Protein AF-A0A822G116-F1 (afdb_monomer_lite)

Structure (mmCIF, N/CA/C/O backbone):
data_AF-A0A822G116-F1
#
_entry.id   AF-A0A822G116-F1
#
loop_
_atom_site.group_PDB
_atom_site.id
_atom_site.type_symbol
_atom_site.label_atom_id
_atom_site.label_alt_id
_atom_site.label_comp_id
_atom_site.label_asym_id
_atom_site.label_entity_id
_atom_site.label_seq_id
_atom_site.pdbx_PDB_ins_code
_atom_site.Cartn_x
_atom_site.Cartn_y
_atom_site.Cartn_z
_atom_site.occupancy
_atom_site.B_iso_or_equiv
_atom_site.auth_seq_id
_atom_site.auth_comp_id
_atom_site.auth_asym_id
_atom_site.auth_atom_id
_atom_site.pdbx_PDB_model_num
ATOM 1 N N . MET A 1 1 ? 16.963 -14.361 -8.840 1.00 52.34 1 MET A N 1
ATOM 2 C CA . MET A 1 1 ? 16.840 -12.977 -8.325 1.00 52.34 1 MET A CA 1
ATOM 3 C C . MET A 1 1 ? 17.594 -12.039 -9.256 1.00 52.34 1 MET A C 1
ATOM 5 O O . MET A 1 1 ? 18.788 -12.245 -9.446 1.00 52.34 1 MET A O 1
ATOM 9 N N . VAL A 1 2 ? 16.943 -11.009 -9.813 1.00 59.59 2 VAL A N 1
ATOM 10 C CA . VAL A 1 2 ? 17.653 -9.934 -10.538 1.00 59.59 2 VAL A CA 1
ATOM 11 C C . VAL A 1 2 ? 18.202 -8.957 -9.505 1.00 59.59 2 VAL A C 1
ATOM 13 O O . VAL A 1 2 ? 17.635 -7.893 -9.254 1.00 59.59 2 VAL A O 1
ATOM 16 N N . ALA A 1 3 ? 19.262 -9.382 -8.821 1.00 61.41 3 ALA A N 1
ATOM 17 C CA . ALA A 1 3 ? 20.032 -8.504 -7.957 1.00 61.41 3 ALA A CA 1
ATOM 18 C C . ALA A 1 3 ? 20.701 -7.421 -8.812 1.00 61.41 3 ALA A C 1
ATOM 20 O O . ALA A 1 3 ? 20.934 -7.618 -10.003 1.00 61.41 3 ALA A O 1
ATOM 21 N N . ALA A 1 4 ? 21.018 -6.274 -8.215 1.00 68.06 4 ALA A N 1
ATOM 22 C CA . ALA A 1 4 ? 21.804 -5.283 -8.931 1.00 68.06 4 ALA A CA 1
ATOM 23 C C . ALA A 1 4 ? 23.212 -5.846 -9.160 1.00 68.06 4 ALA A C 1
ATOM 25 O O . ALA A 1 4 ? 23.874 -6.221 -8.192 1.00 68.06 4 ALA A O 1
ATOM 26 N N . PHE A 1 5 ? 23.682 -5.87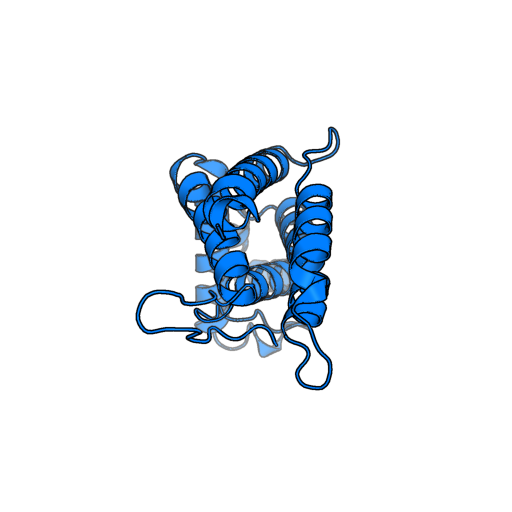6 -10.403 1.00 71.25 5 PHE A N 1
ATOM 27 C CA . PHE A 1 5 ? 25.041 -6.311 -10.710 1.00 71.25 5 PHE A CA 1
ATOM 28 C C . PHE A 1 5 ? 25.699 -5.383 -11.719 1.00 71.25 5 PHE A C 1
ATOM 30 O O . PHE A 1 5 ? 25.053 -4.747 -12.554 1.00 71.25 5 PHE A O 1
ATOM 37 N N . LYS A 1 6 ? 27.011 -5.268 -11.575 1.00 73.25 6 LYS A N 1
ATOM 38 C CA . LYS A 1 6 ? 27.862 -4.450 -12.422 1.00 73.25 6 LYS A CA 1
ATOM 39 C C . LYS A 1 6 ? 28.285 -5.299 -13.621 1.00 73.25 6 LYS A C 1
ATOM 41 O O . LYS A 1 6 ? 28.808 -6.391 -13.425 1.00 73.25 6 LYS A O 1
ATOM 46 N N . LEU A 1 7 ? 28.007 -4.824 -14.831 1.00 73.88 7 LEU A N 1
ATOM 47 C CA . LEU A 1 7 ? 28.477 -5.438 -16.077 1.00 73.88 7 LEU A CA 1
ATOM 48 C C . LEU A 1 7 ? 29.868 -4.913 -16.438 1.00 73.88 7 LEU A C 1
ATOM 50 O O . LEU A 1 7 ? 30.751 -5.687 -16.788 1.00 73.88 7 LEU A O 1
ATOM 54 N N . THR A 1 8 ? 30.046 -3.595 -16.340 1.00 76.25 8 THR A N 1
ATOM 55 C CA . THR A 1 8 ? 31.297 -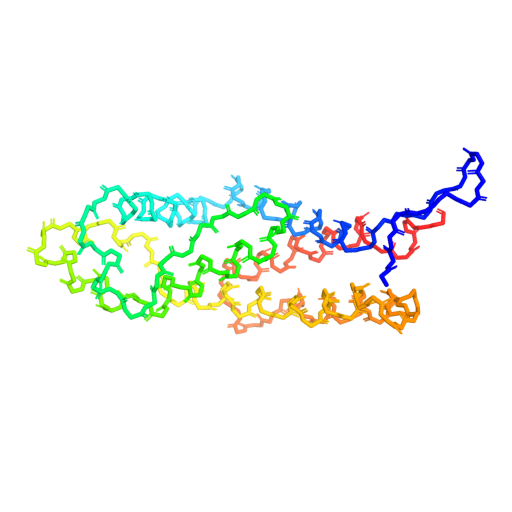2.871 -16.606 1.00 76.25 8 THR A CA 1
ATOM 56 C C . THR A 1 8 ? 31.449 -1.729 -15.600 1.00 76.25 8 THR A C 1
ATOM 58 O O . THR A 1 8 ? 30.557 -1.495 -14.784 1.00 76.25 8 THR A O 1
ATOM 61 N N . ASP A 1 9 ? 32.560 -0.989 -15.639 1.00 76.75 9 ASP A N 1
ATOM 62 C CA . ASP A 1 9 ? 32.735 0.224 -14.824 1.00 76.75 9 ASP A CA 1
ATOM 63 C C . ASP A 1 9 ? 31.659 1.293 -15.050 1.00 76.75 9 ASP A C 1
ATOM 65 O O . ASP A 1 9 ? 31.348 2.049 -14.130 1.00 76.75 9 ASP A O 1
ATOM 69 N N . GLU A 1 10 ? 31.010 1.254 -16.211 1.00 71.75 10 GLU A N 1
ATOM 70 C CA . GLU A 1 10 ? 30.033 2.241 -16.670 1.00 71.75 10 GLU A CA 1
ATOM 71 C C . GLU A 1 10 ? 28.599 1.681 -16.727 1.00 71.75 10 GLU A C 1
ATOM 73 O O . GLU A 1 10 ? 27.639 2.441 -16.633 1.00 71.75 10 GLU A O 1
ATOM 78 N N . ALA A 1 11 ? 28.425 0.355 -16.826 1.00 70.12 11 ALA A N 1
ATOM 79 C CA . ALA A 1 11 ? 27.122 -0.295 -16.953 1.00 70.12 11 ALA A CA 1
ATOM 80 C C . ALA A 1 11 ? 26.760 -1.115 -15.707 1.00 70.12 11 ALA A C 1
ATOM 82 O O . ALA A 1 11 ? 27.453 -2.061 -15.314 1.00 70.12 11 ALA A O 1
ATOM 83 N N . ARG A 1 12 ? 25.611 -0.792 -15.106 1.00 75.38 12 ARG A N 1
ATOM 84 C CA . ARG A 1 12 ? 25.049 -1.503 -13.953 1.00 75.38 12 ARG A CA 1
ATOM 85 C C . ARG A 1 12 ? 23.592 -1.852 -14.213 1.00 75.38 12 ARG A C 1
ATOM 87 O O . ARG A 1 12 ? 22.778 -0.965 -14.443 1.00 75.38 12 ARG A O 1
ATOM 94 N N . PHE A 1 13 ? 23.246 -3.127 -14.072 1.00 77.25 13 PHE A N 1
ATOM 95 C CA . PHE A 1 13 ? 21.846 -3.524 -14.032 1.00 77.25 13 PHE A CA 1
ATOM 96 C C . PHE A 1 13 ? 21.241 -3.174 -12.668 1.00 77.25 13 PHE A C 1
ATOM 98 O O . PHE A 1 13 ? 21.797 -3.562 -11.631 1.00 77.25 13 PHE A O 1
ATOM 105 N N . PRO A 1 14 ? 20.113 -2.443 -12.631 1.00 81.88 14 PRO A N 1
ATOM 106 C CA . PRO A 1 14 ? 19.423 -2.155 -11.386 1.00 81.88 14 PRO A CA 1
ATOM 107 C C . PRO A 1 14 ? 18.698 -3.399 -10.859 1.00 81.88 14 PRO A C 1
ATOM 109 O O . PRO A 1 14 ? 18.290 -4.286 -11.606 1.00 81.88 14 PRO A O 1
ATOM 112 N N . CYS A 1 15 ? 18.486 -3.439 -9.544 1.00 86.38 15 CYS A N 1
ATOM 113 C CA . CYS A 1 15 ? 17.623 -4.446 -8.937 1.00 86.38 15 CYS A CA 1
ATOM 114 C C . CYS A 1 15 ? 16.162 -4.137 -9.293 1.00 86.38 15 CYS A C 1
ATOM 116 O O . CYS A 1 15 ? 15.615 -3.120 -8.858 1.00 86.38 15 CYS A O 1
ATOM 118 N N . MET A 1 16 ? 15.511 -5.016 -10.056 1.00 86.88 16 MET A N 1
ATOM 119 C CA . MET A 1 16 ? 14.138 -4.766 -10.512 1.00 86.88 16 MET A CA 1
ATOM 120 C C . MET A 1 16 ? 13.110 -4.868 -9.381 1.00 86.88 16 MET A C 1
ATOM 122 O O . MET A 1 16 ? 12.136 -4.120 -9.374 1.00 86.88 16 MET A O 1
ATOM 126 N N . ALA A 1 17 ? 13.355 -5.701 -8.366 1.00 86.44 17 ALA A N 1
ATOM 127 C CA . ALA A 1 17 ? 12.537 -5.709 -7.150 1.00 86.44 17 ALA A CA 1
ATOM 128 C C . ALA A 1 17 ? 12.640 -4.370 -6.393 1.00 86.44 17 ALA A C 1
ATOM 130 O O . ALA A 1 17 ? 11.642 -3.847 -5.899 1.00 86.44 17 ALA A O 1
ATOM 131 N N . HIS A 1 18 ? 13.833 -3.764 -6.357 1.00 86.94 18 HIS A N 1
ATOM 132 C CA . HIS A 1 18 ? 14.015 -2.433 -5.779 1.00 86.94 18 HIS A CA 1
ATOM 133 C C . HIS A 1 18 ? 13.282 -1.363 -6.596 1.00 86.94 18 HIS A C 1
ATOM 135 O O . HIS A 1 18 ? 12.520 -0.601 -6.013 1.00 86.94 18 HIS A O 1
ATOM 141 N N . ARG A 1 19 ? 13.403 -1.365 -7.933 1.00 88.56 19 ARG A N 1
ATOM 142 C CA . ARG A 1 19 ? 12.636 -0.449 -8.800 1.00 88.56 19 ARG A CA 1
ATOM 143 C C . ARG A 1 19 ? 11.124 -0.579 -8.612 1.00 88.56 19 ARG A C 1
ATOM 145 O O . ARG A 1 19 ? 10.427 0.432 -8.607 1.00 88.56 19 ARG A O 1
ATOM 152 N N . CYS A 1 20 ? 10.614 -1.796 -8.419 1.00 88.94 20 CYS A N 1
ATOM 153 C CA . CYS A 1 20 ? 9.199 -2.012 -8.116 1.00 88.94 20 CYS A CA 1
ATOM 154 C C . CYS A 1 20 ? 8.800 -1.360 -6.782 1.00 88.94 20 CYS A C 1
ATOM 156 O O . CYS A 1 20 ? 7.778 -0.687 -6.712 1.00 88.94 20 CYS A O 1
ATOM 158 N N . ASN A 1 21 ? 9.615 -1.507 -5.733 1.00 90.38 21 ASN A N 1
ATOM 159 C CA . ASN A 1 21 ? 9.372 -0.828 -4.456 1.00 90.38 21 ASN A CA 1
ATOM 160 C C . ASN A 1 21 ? 9.399 0.698 -4.609 1.00 90.38 21 ASN A C 1
ATOM 162 O O . ASN A 1 21 ? 8.484 1.368 -4.139 1.00 90.38 21 ASN A O 1
ATOM 166 N N . THR A 1 22 ? 10.392 1.231 -5.328 1.00 90.12 22 THR A N 1
ATOM 167 C CA . THR A 1 22 ? 10.492 2.666 -5.622 1.00 90.12 22 THR A CA 1
ATOM 168 C C . THR A 1 22 ? 9.267 3.172 -6.373 1.00 90.12 22 THR A C 1
ATOM 170 O O . THR A 1 22 ? 8.781 4.253 -6.063 1.00 90.12 22 THR A O 1
ATOM 173 N N . THR A 1 23 ? 8.744 2.393 -7.323 1.00 91.50 23 THR A N 1
ATOM 174 C CA . THR A 1 23 ? 7.525 2.730 -8.076 1.00 91.50 23 THR A CA 1
ATOM 175 C C . THR A 1 23 ? 6.333 2.904 -7.134 1.00 91.50 23 THR A C 1
ATOM 177 O O . THR A 1 23 ? 5.598 3.884 -7.209 1.00 91.50 23 THR A O 1
ATOM 180 N N . ILE A 1 24 ? 6.175 1.978 -6.188 1.00 92.38 24 ILE A N 1
ATOM 181 C CA . ILE A 1 24 ? 5.073 2.011 -5.227 1.00 92.38 24 ILE A CA 1
ATOM 182 C C . ILE A 1 24 ? 5.190 3.225 -4.298 1.00 92.38 24 ILE A C 1
ATOM 184 O O . ILE A 1 24 ? 4.212 3.942 -4.120 1.00 92.38 24 ILE A O 1
ATOM 188 N N . GLU A 1 25 ? 6.370 3.504 -3.744 1.00 92.06 25 GLU A N 1
ATOM 189 C CA . GLU A 1 25 ? 6.571 4.673 -2.870 1.00 92.06 25 GLU A CA 1
ATOM 190 C C . GLU A 1 25 ? 6.427 6.001 -3.621 1.00 92.06 25 GLU A C 1
ATOM 192 O O . GLU A 1 25 ? 5.863 6.960 -3.093 1.00 92.06 25 GLU A O 1
ATOM 197 N N . THR A 1 26 ? 6.910 6.053 -4.864 1.00 91.62 26 THR A N 1
ATOM 198 C CA . THR A 1 26 ? 6.819 7.238 -5.728 1.00 91.62 26 THR A CA 1
ATOM 199 C C . THR A 1 26 ? 5.382 7.515 -6.156 1.00 91.62 26 THR A C 1
ATOM 201 O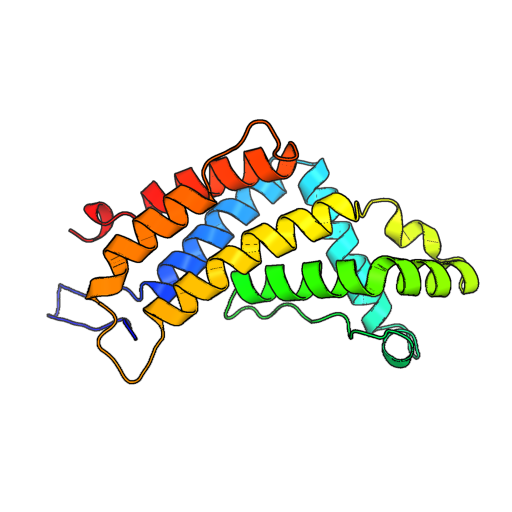 O . THR A 1 26 ? 5.065 8.660 -6.435 1.00 91.62 26 THR A O 1
ATOM 204 N N . ALA A 1 27 ? 4.500 6.518 -6.168 1.00 93.19 27 ALA A N 1
ATOM 205 C CA . ALA A 1 27 ? 3.069 6.738 -6.357 1.00 93.19 27 ALA A CA 1
ATOM 206 C C . ALA A 1 27 ? 2.355 7.094 -5.044 1.00 93.19 27 ALA A C 1
ATOM 208 O O . ALA A 1 27 ? 1.532 8.007 -4.996 1.00 93.19 27 ALA A O 1
ATOM 209 N N . TRP A 1 28 ? 2.691 6.384 -3.965 1.00 94.00 28 TRP A N 1
ATOM 210 C CA . TRP A 1 28 ? 2.025 6.513 -2.672 1.00 94.00 28 TRP A CA 1
ATOM 211 C C . TRP A 1 28 ? 2.250 7.885 -2.034 1.00 94.00 28 TRP A C 1
ATOM 213 O O . TRP A 1 28 ? 1.294 8.534 -1.618 1.00 94.00 28 TRP A O 1
ATOM 223 N N . ASN A 1 29 ? 3.504 8.344 -1.967 1.00 92.44 29 ASN A N 1
ATOM 224 C CA . ASN A 1 29 ? 3.852 9.570 -1.247 1.00 92.44 29 ASN A CA 1
ATOM 225 C C . ASN A 1 29 ? 3.263 10.833 -1.905 1.00 92.44 29 ASN A C 1
ATOM 227 O O . ASN A 1 29 ? 2.704 11.659 -1.187 1.00 92.44 29 ASN A O 1
ATOM 231 N N . PRO A 1 30 ? 3.316 11.019 -3.240 1.00 90.75 30 PRO A N 1
ATOM 232 C CA . PRO A 1 30 ? 2.652 12.155 -3.872 1.00 90.75 30 PRO A CA 1
ATOM 233 C C . PRO A 1 30 ? 1.136 12.127 -3.709 1.00 90.75 30 PRO A C 1
ATOM 235 O O . PRO A 1 30 ? 0.553 13.187 -3.490 1.00 90.75 30 PRO A O 1
ATOM 238 N N . LEU A 1 31 ? 0.494 10.954 -3.775 1.00 93.69 31 LEU A N 1
ATOM 239 C CA . LEU A 1 31 ? -0.944 10.867 -3.524 1.00 93.69 31 LEU A CA 1
ATOM 240 C C . LEU A 1 31 ? -1.283 11.248 -2.078 1.00 93.69 31 LEU A C 1
ATOM 242 O O . LEU A 1 31 ? -2.233 11.992 -1.860 1.00 93.69 31 LEU A O 1
ATOM 246 N N . ASP A 1 32 ? -0.483 10.800 -1.108 1.00 94.12 32 ASP A N 1
ATOM 247 C CA . ASP A 1 32 ? -0.629 11.152 0.313 1.00 94.12 32 ASP A CA 1
ATOM 248 C C . ASP A 1 32 ? -0.520 12.663 0.561 1.00 94.12 32 ASP A C 1
ATOM 250 O O . ASP A 1 32 ? -1.184 13.198 1.443 1.00 94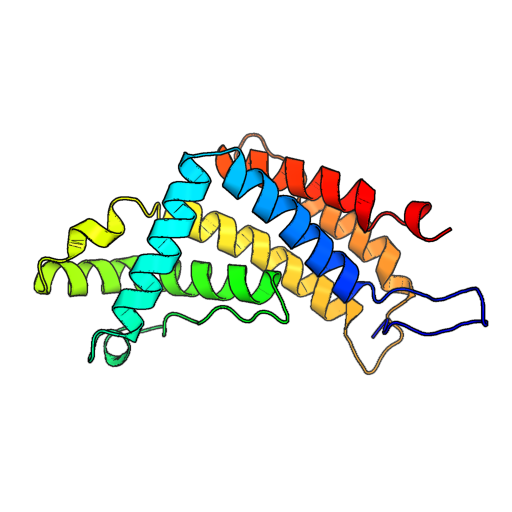.12 32 ASP A O 1
ATOM 254 N N . VAL A 1 33 ? 0.266 13.375 -0.249 1.00 93.00 33 VAL A N 1
ATOM 255 C CA . VAL A 1 33 ? 0.383 14.840 -0.178 1.00 93.00 33 VAL A CA 1
ATOM 256 C C . VAL A 1 33 ? -0.769 15.548 -0.901 1.00 93.00 33 VAL A C 1
ATOM 258 O O . VAL A 1 33 ? -1.256 16.571 -0.422 1.00 93.00 33 VAL A O 1
ATOM 261 N N . LYS A 1 34 ? -1.200 15.041 -2.063 1.00 93.00 34 LYS A N 1
ATOM 262 C CA . LYS A 1 34 ? -2.200 15.698 -2.924 1.00 93.00 34 LYS A CA 1
ATOM 263 C C . LYS A 1 34 ? -3.641 15.452 -2.473 1.00 93.00 34 LYS A C 1
ATOM 265 O O . LYS A 1 34 ? -4.472 16.349 -2.594 1.00 93.00 34 LYS A O 1
ATOM 270 N N . ASN A 1 35 ? -3.951 14.249 -1.990 1.00 94.31 35 ASN A N 1
ATOM 271 C CA . ASN A 1 35 ? -5.303 13.847 -1.618 1.00 94.31 35 ASN A CA 1
ATOM 272 C C . ASN A 1 35 ? -5.462 13.859 -0.090 1.00 94.31 35 ASN A C 1
ATOM 274 O O . ASN A 1 35 ? -5.017 12.958 0.621 1.00 94.31 35 ASN A O 1
ATOM 278 N N . THR A 1 36 ? -6.163 14.874 0.421 1.00 94.88 36 THR A N 1
ATOM 279 C CA . THR A 1 36 ? -6.403 15.054 1.861 1.00 94.88 36 THR A CA 1
ATOM 280 C C . THR A 1 36 ? -7.168 13.891 2.494 1.00 94.88 36 THR A C 1
ATOM 282 O O . THR A 1 36 ? -6.895 13.537 3.642 1.00 94.88 36 THR A O 1
ATOM 285 N N . GLN A 1 37 ? -8.104 13.271 1.769 1.00 94.25 37 GLN A N 1
ATOM 286 C CA . GLN A 1 37 ? -8.859 12.122 2.272 1.00 94.25 37 GLN A CA 1
ATOM 287 C C . GLN A 1 37 ? -7.941 10.907 2.443 1.00 94.25 37 GLN A C 1
ATOM 289 O O . GLN A 1 37 ? -7.977 10.251 3.483 1.00 94.25 37 GLN A O 1
ATOM 294 N N . PHE A 1 38 ? -7.068 10.651 1.467 1.00 94.69 38 PHE A N 1
ATOM 295 C CA . PHE A 1 38 ? -6.074 9.583 1.548 1.00 94.69 38 PHE A CA 1
ATOM 296 C C . PHE A 1 38 ? -5.053 9.831 2.666 1.00 94.69 38 PHE A C 1
ATOM 298 O O . PHE A 1 38 ? -4.770 8.926 3.448 1.00 94.69 38 PHE A O 1
ATOM 305 N N . SER A 1 39 ? -4.590 11.074 2.820 1.00 95.94 39 SER A N 1
ATOM 306 C CA . SER A 1 39 ? -3.698 11.480 3.914 1.00 95.94 39 SER A CA 1
ATOM 307 C C . SER A 1 39 ? -4.313 11.271 5.299 1.00 95.94 39 SER A C 1
ATOM 309 O O . SER A 1 39 ? -3.691 10.719 6.214 1.00 95.94 39 SER A O 1
ATOM 311 N N . THR A 1 40 ? -5.580 11.668 5.449 1.00 95.69 40 THR A N 1
ATOM 312 C CA . THR A 1 40 ? -6.341 11.506 6.694 1.00 95.69 40 THR A CA 1
ATOM 313 C C . THR A 1 40 ? -6.512 10.026 7.025 1.00 95.69 40 THR A C 1
ATOM 315 O O . THR A 1 40 ? -6.266 9.616 8.160 1.00 95.69 40 THR A O 1
ATOM 318 N N . PHE A 1 41 ? -6.850 9.210 6.024 1.00 95.44 41 PHE A N 1
ATOM 319 C CA . PHE A 1 41 ? -6.941 7.759 6.158 1.00 95.44 41 PHE A CA 1
ATOM 320 C C . PHE A 1 41 ? -5.601 7.134 6.582 1.00 95.44 41 PHE A C 1
ATOM 322 O O . PHE A 1 41 ? -5.549 6.398 7.568 1.00 95.44 41 PHE A O 1
ATOM 329 N N . ASN A 1 42 ? -4.498 7.470 5.906 1.00 94.31 42 ASN A N 1
ATOM 330 C CA . ASN A 1 42 ? -3.163 6.951 6.225 1.00 94.31 42 ASN A CA 1
ATOM 331 C C . ASN A 1 42 ? -2.715 7.339 7.640 1.00 94.31 42 ASN A C 1
ATOM 333 O O . ASN A 1 42 ? -2.128 6.525 8.364 1.00 94.31 42 ASN A O 1
ATOM 337 N N . THR A 1 43 ? -3.031 8.565 8.059 1.00 95.00 43 THR A N 1
ATOM 338 C CA . THR A 1 43 ? -2.773 9.049 9.419 1.00 95.00 43 THR A CA 1
ATOM 339 C C . THR A 1 43 ? -3.584 8.257 10.441 1.00 95.00 43 THR A C 1
ATOM 341 O O . THR A 1 43 ? -3.009 7.733 11.394 1.00 95.00 43 THR A O 1
ATOM 344 N N . ALA A 1 44 ? -4.883 8.058 10.206 1.00 94.38 44 ALA A N 1
ATOM 345 C CA . ALA A 1 44 ? -5.742 7.272 11.087 1.00 94.38 44 ALA A CA 1
ATOM 346 C C . ALA A 1 44 ? -5.270 5.812 11.211 1.00 94.38 44 ALA A C 1
ATOM 348 O O . ALA A 1 44 ? -5.182 5.281 12.319 1.00 94.38 44 ALA A O 1
ATOM 349 N N . VAL A 1 45 ? -4.874 5.184 10.098 1.00 94.38 45 VAL A N 1
ATOM 350 C CA . VAL A 1 45 ? -4.285 3.833 10.062 1.00 94.38 45 VAL A CA 1
ATOM 351 C C . VAL A 1 45 ? -2.995 3.756 10.889 1.00 94.38 45 VAL A C 1
ATOM 353 O O . VAL A 1 45 ? -2.767 2.793 11.630 1.00 94.38 45 VAL A O 1
ATOM 356 N N . LYS A 1 46 ? -2.132 4.770 10.793 1.00 92.94 46 LYS A N 1
ATOM 357 C CA . LYS A 1 46 ? -0.897 4.848 11.583 1.00 92.94 46 LYS A CA 1
ATOM 358 C C . LYS A 1 46 ? -1.191 5.027 13.073 1.00 92.94 46 LYS A C 1
ATOM 360 O O . LYS A 1 46 ? -0.562 4.356 13.896 1.00 92.94 46 LYS A O 1
ATOM 365 N N . ASP A 1 47 ? -2.139 5.891 13.409 1.00 93.12 47 ASP A N 1
ATOM 366 C CA . ASP A 1 47 ? -2.500 6.211 14.787 1.00 93.12 47 ASP A CA 1
ATOM 367 C C . ASP A 1 47 ? -3.171 5.034 15.485 1.00 93.12 47 ASP A C 1
ATOM 369 O O . ASP A 1 47 ? -2.781 4.694 16.606 1.00 93.12 47 ASP A O 1
ATOM 373 N N . ILE A 1 48 ? -4.105 4.343 14.820 1.00 93.06 48 ILE A N 1
ATOM 374 C CA . ILE A 1 48 ? -4.728 3.156 15.407 1.00 93.06 48 ILE A CA 1
ATOM 375 C C . ILE A 1 48 ? -3.701 2.050 15.625 1.00 93.06 48 ILE A C 1
ATOM 377 O O . ILE A 1 48 ? -3.674 1.431 16.687 1.00 93.06 48 ILE A O 1
ATOM 381 N N . ARG A 1 49 ? -2.788 1.842 14.668 1.00 91.56 49 ARG A N 1
ATOM 382 C CA . ARG A 1 49 ? -1.718 0.852 14.809 1.00 91.56 49 ARG A CA 1
ATOM 383 C C . ARG A 1 49 ? -0.849 1.166 16.022 1.00 91.56 49 ARG A C 1
ATOM 385 O O . ARG A 1 49 ? -0.574 0.276 16.825 1.00 91.56 49 ARG A O 1
ATOM 392 N N . LYS A 1 50 ? -0.432 2.427 16.161 1.00 91.19 50 LYS A N 1
ATOM 393 C CA . LYS A 1 50 ? 0.366 2.887 17.300 1.00 91.19 50 LYS A CA 1
ATOM 394 C C . LYS A 1 50 ? -0.387 2.669 18.612 1.00 91.19 50 LYS A C 1
ATOM 396 O O . LYS A 1 50 ? 0.185 2.119 19.548 1.00 91.19 50 LYS A O 1
ATOM 401 N N . TYR A 1 51 ? -1.668 3.023 18.660 1.00 91.19 51 TYR A N 1
ATOM 402 C CA . TYR A 1 51 ? -2.505 2.831 19.840 1.00 91.19 51 TYR A CA 1
ATOM 403 C C . TYR A 1 51 ? -2.622 1.355 20.238 1.00 91.19 51 TYR A C 1
ATOM 405 O O . TYR A 1 51 ? -2.412 1.026 21.403 1.00 91.19 51 TYR A O 1
ATOM 413 N N . VAL A 1 52 ? -2.889 0.457 19.287 1.00 89.62 52 VAL A N 1
ATOM 414 C CA . VAL A 1 52 ? -3.026 -0.987 19.548 1.00 89.62 52 VAL A CA 1
ATOM 415 C C . VAL A 1 52 ? -1.711 -1.617 20.014 1.00 89.62 52 VAL A C 1
ATOM 417 O O . VAL A 1 52 ? -1.721 -2.550 20.809 1.00 89.62 52 VAL A O 1
ATOM 420 N N . GLN A 1 53 ? -0.570 -1.109 19.551 1.00 86.69 53 GLN A N 1
ATOM 421 C CA . GLN A 1 53 ? 0.748 -1.583 19.986 1.00 86.69 53 GLN A CA 1
ATOM 422 C C . GLN A 1 53 ? 1.148 -1.069 21.368 1.00 86.69 53 GLN A C 1
ATOM 424 O O . GLN A 1 53 ? 1.839 -1.770 22.099 1.00 86.69 53 GLN A O 1
ATOM 429 N N . GLN A 1 54 ? 0.744 0.153 21.712 1.00 88.56 54 GLN A N 1
ATOM 430 C CA . GLN A 1 54 ? 1.064 0.775 22.999 1.00 88.56 54 GLN A CA 1
ATOM 431 C C . GLN A 1 54 ? 0.096 0.352 24.107 1.00 88.56 54 GLN A C 1
ATOM 433 O O . GLN A 1 54 ? 0.476 0.289 25.274 1.00 88.56 54 GLN A O 1
ATOM 438 N N . SER A 1 55 ? -1.152 0.061 23.749 1.00 84.00 55 SER A N 1
ATOM 439 C CA . SER A 1 55 ? -2.190 -0.328 24.694 1.00 84.00 55 SER A CA 1
ATOM 440 C C . SER A 1 55 ? -2.129 -1.830 24.951 1.00 84.00 55 SER A C 1
ATOM 442 O O . SER A 1 55 ? -2.516 -2.637 24.103 1.00 84.00 55 SER A O 1
ATOM 444 N N . GLY A 1 56 ? -1.678 -2.203 26.148 1.00 82.06 56 GLY A N 1
ATOM 445 C CA . GLY A 1 56 ? -1.647 -3.596 26.592 1.00 82.06 56 GLY A CA 1
ATOM 446 C C . GLY A 1 56 ? -3.004 -4.302 26.447 1.00 82.06 56 GLY A C 1
ATOM 447 O O . GLY A 1 56 ? -4.079 -3.696 26.587 1.00 82.06 56 GLY A O 1
ATOM 448 N N . GLY A 1 57 ? -2.950 -5.596 26.125 1.00 81.12 57 GLY A N 1
ATOM 449 C CA . GLY A 1 57 ? -4.122 -6.466 26.030 1.00 81.12 57 GLY A CA 1
ATOM 450 C C . GLY A 1 57 ? -5.068 -6.178 24.859 1.00 81.12 57 GLY A C 1
ATOM 451 O O . GLY A 1 57 ? -6.187 -6.675 24.875 1.00 81.12 57 GLY A O 1
ATOM 452 N N . ILE A 1 58 ? -4.700 -5.360 23.861 1.00 85.38 58 ILE A N 1
ATOM 453 C CA . ILE A 1 58 ? -5.484 -5.275 22.610 1.00 85.38 58 ILE A CA 1
ATOM 454 C C . ILE A 1 58 ? -4.996 -6.327 21.616 1.00 85.38 58 ILE A C 1
ATOM 456 O O . ILE A 1 58 ? -5.790 -7.142 21.170 1.00 85.38 58 ILE A O 1
ATOM 460 N N . GLN A 1 59 ? -3.690 -6.347 21.324 1.00 86.00 59 GLN A N 1
ATOM 461 C CA . GLN A 1 59 ? -3.052 -7.301 20.399 1.00 86.00 59 GLN A CA 1
ATOM 462 C C . GLN A 1 59 ? -3.400 -8.769 20.701 1.00 86.00 59 GLN A C 1
ATOM 464 O O . GLN A 1 59 ? -3.631 -9.537 19.776 1.00 86.00 59 GLN A O 1
ATOM 469 N N . GLU A 1 60 ? -3.449 -9.138 21.982 1.00 84.62 60 GLU A N 1
ATOM 470 C CA . GLU A 1 60 ? -3.722 -10.505 22.458 1.00 84.62 60 GLU A CA 1
ATOM 471 C C . GLU A 1 60 ? -5.168 -10.955 22.220 1.00 84.62 60 GLU A C 1
ATOM 473 O O . GLU A 1 60 ? -5.435 -12.148 22.138 1.00 84.62 60 GLU A O 1
ATOM 478 N N . ASN A 1 61 ? -6.093 -10.001 22.096 1.00 83.31 61 ASN A N 1
ATOM 479 C CA . ASN A 1 61 ? -7.519 -10.256 21.898 1.00 83.31 61 ASN A CA 1
ATOM 480 C C . ASN A 1 61 ? -7.936 -10.190 20.421 1.00 83.31 61 ASN A C 1
ATOM 482 O O . ASN A 1 61 ? -9.117 -10.337 20.115 1.00 83.31 61 ASN A O 1
ATOM 486 N N . LEU A 1 62 ? -6.992 -9.936 19.509 1.00 84.50 62 LEU A N 1
ATOM 487 C CA . LEU A 1 62 ? -7.240 -9.945 18.072 1.00 84.50 62 LEU A CA 1
ATOM 488 C C . LEU A 1 62 ? -6.875 -11.310 17.495 1.00 84.50 62 LEU A C 1
ATOM 490 O O . LEU A 1 62 ? -5.784 -11.821 17.735 1.00 84.50 62 LEU A O 1
ATOM 494 N N . GLU A 1 63 ? -7.746 -11.851 16.649 1.00 78.12 63 GLU A N 1
ATOM 495 C CA . GLU A 1 63 ? -7.483 -13.082 15.895 1.00 78.12 63 GLU A CA 1
ATOM 496 C C . GLU A 1 63 ? -6.246 -12.943 14.998 1.00 78.12 63 GLU A C 1
ATOM 498 O O . GLU A 1 63 ? -5.453 -13.873 14.840 1.00 78.12 63 GLU A O 1
ATOM 503 N N . LYS A 1 64 ? -6.042 -11.739 14.450 1.00 83.38 64 LYS A N 1
ATOM 504 C CA . LYS A 1 64 ? -4.858 -11.393 13.673 1.00 83.38 64 LYS A CA 1
ATOM 505 C C . LYS A 1 64 ? -4.161 -10.171 14.255 1.00 83.38 64 LYS A C 1
ATOM 507 O O . LYS A 1 64 ? -4.692 -9.059 14.259 1.00 83.38 64 LYS A O 1
ATOM 512 N N . THR A 1 65 ? -2.915 -10.381 14.675 1.00 85.06 65 THR A N 1
ATOM 513 C CA . THR A 1 65 ? -1.979 -9.332 15.098 1.00 85.06 65 THR A CA 1
ATOM 514 C C . THR A 1 65 ? -1.850 -8.257 14.022 1.00 85.06 65 THR A C 1
ATOM 516 O O . THR A 1 65 ? -1.439 -8.547 12.891 1.00 85.06 65 THR A O 1
ATOM 519 N N . ILE A 1 66 ? -2.107 -7.003 14.399 1.00 84.25 66 ILE A N 1
ATOM 520 C CA . ILE A 1 66 ? -1.867 -5.851 13.526 1.00 84.25 66 ILE A CA 1
ATOM 521 C C . ILE A 1 66 ? -0.364 -5.726 13.290 1.00 84.25 66 ILE A C 1
ATOM 523 O O . ILE A 1 66 ? 0.423 -5.515 14.223 1.00 84.25 66 ILE A O 1
ATOM 527 N N . LYS A 1 67 ? 0.034 -5.881 12.026 1.00 84.56 67 LYS A N 1
ATOM 528 C CA . LYS A 1 67 ? 1.442 -5.927 11.628 1.00 84.56 67 LYS A CA 1
ATOM 529 C C . LYS A 1 67 ? 2.079 -4.542 11.636 1.00 84.56 67 LYS A C 1
ATOM 531 O O . LYS A 1 67 ? 1.418 -3.515 11.502 1.00 84.56 67 LYS A O 1
ATOM 536 N N . ASN A 1 68 ? 3.401 -4.535 11.786 1.00 76.31 68 ASN A N 1
ATOM 537 C CA . ASN A 1 68 ? 4.212 -3.330 11.686 1.00 76.31 68 ASN A CA 1
ATOM 538 C C . ASN A 1 68 ? 4.645 -3.047 10.251 1.00 76.31 68 ASN A C 1
ATOM 540 O O . ASN A 1 68 ? 4.761 -3.954 9.426 1.00 76.31 68 ASN A O 1
ATOM 544 N N . THR A 1 69 ? 4.932 -1.775 9.985 1.00 73.44 69 THR A N 1
ATOM 545 C CA . THR A 1 69 ? 5.535 -1.350 8.724 1.00 73.44 69 THR A CA 1
ATOM 546 C C . THR A 1 69 ? 7.013 -1.725 8.695 1.00 73.44 69 THR A C 1
ATOM 548 O O . THR A 1 69 ? 7.749 -1.381 9.619 1.00 73.44 69 THR A O 1
ATOM 551 N N . SER A 1 70 ? 7.462 -2.391 7.631 1.00 66.88 70 SER A N 1
ATOM 552 C CA . SER A 1 70 ? 8.884 -2.652 7.376 1.00 66.88 70 SER A CA 1
ATOM 553 C C . SER A 1 70 ? 9.397 -1.737 6.269 1.00 66.88 70 SER A C 1
ATOM 555 O O . SER A 1 70 ? 8.849 -1.757 5.167 1.00 66.88 70 SER A O 1
ATOM 557 N N . VAL A 1 71 ? 10.480 -1.005 6.530 1.00 62.94 71 VAL A N 1
ATOM 558 C CA . VAL A 1 71 ? 11.074 -0.051 5.570 1.00 62.94 71 VAL A CA 1
ATOM 559 C C . VAL A 1 71 ? 11.648 -0.753 4.333 1.00 62.94 71 VAL A C 1
ATOM 561 O O . VAL A 1 71 ? 11.691 -0.192 3.250 1.00 62.94 71 VAL A O 1
ATOM 564 N N . THR A 1 72 ? 12.064 -2.013 4.457 1.00 65.62 72 THR A N 1
ATOM 565 C CA . THR A 1 72 ? 12.777 -2.723 3.385 1.00 65.62 72 THR A CA 1
ATOM 566 C C . THR A 1 72 ? 11.891 -3.177 2.223 1.00 65.62 72 THR A C 1
ATOM 568 O O . THR A 1 72 ? 12.414 -3.443 1.142 1.00 65.62 72 THR A O 1
ATOM 571 N N . ARG A 1 73 ? 10.570 -3.309 2.424 1.00 77.94 73 ARG A N 1
ATOM 572 C CA . ARG A 1 73 ? 9.615 -3.796 1.409 1.00 77.94 73 ARG A CA 1
ATOM 573 C C . ARG A 1 73 ? 8.269 -3.058 1.516 1.00 77.94 73 ARG A C 1
ATOM 575 O O . ARG A 1 73 ? 7.343 -3.589 2.137 1.00 77.94 73 ARG A O 1
ATOM 582 N N . PRO A 1 74 ? 8.153 -1.859 0.917 1.00 82.50 74 PRO A N 1
ATOM 583 C CA . PRO A 1 74 ? 6.949 -1.026 0.940 1.00 82.50 74 PRO A CA 1
ATOM 584 C C . PRO A 1 74 ? 5.650 -1.774 0.623 1.00 82.50 74 PRO A C 1
ATOM 586 O O . PRO A 1 74 ? 4.714 -1.716 1.414 1.00 82.50 74 PRO A O 1
ATOM 589 N N . TRP A 1 75 ? 5.608 -2.580 -0.445 1.00 85.44 75 TRP A N 1
ATOM 590 C CA . TRP A 1 75 ? 4.393 -3.330 -0.800 1.00 85.44 75 TRP A CA 1
ATOM 591 C C . TRP A 1 75 ? 3.945 -4.300 0.301 1.00 85.44 75 TRP A C 1
ATOM 593 O O . TRP A 1 75 ? 2.758 -4.383 0.599 1.00 85.44 75 TRP A O 1
ATOM 603 N N . ARG A 1 76 ? 4.887 -5.010 0.949 1.00 86.69 76 ARG A N 1
ATOM 604 C CA . ARG A 1 76 ? 4.576 -5.940 2.051 1.00 86.69 76 ARG A CA 1
ATOM 605 C C . ARG A 1 76 ? 4.084 -5.182 3.263 1.00 86.69 76 ARG A C 1
ATOM 607 O O . ARG A 1 76 ? 3.194 -5.654 3.957 1.00 86.69 76 ARG A O 1
ATOM 614 N N . SER A 1 77 ? 4.692 -4.033 3.527 1.00 87.38 77 SER A N 1
ATOM 615 C CA . SER A 1 77 ? 4.309 -3.145 4.613 1.00 87.38 77 SER A CA 1
ATOM 616 C C . SER A 1 77 ? 2.871 -2.655 4.428 1.00 87.38 77 SER A C 1
ATOM 618 O O . SER A 1 77 ? 2.043 -2.850 5.318 1.00 87.38 77 SER A O 1
ATOM 620 N N . TYR A 1 78 ? 2.545 -2.112 3.251 1.00 89.81 78 TYR A N 1
ATOM 621 C CA . TYR A 1 78 ? 1.192 -1.667 2.929 1.00 89.81 78 TYR A CA 1
ATOM 622 C C . TYR A 1 78 ? 0.205 -2.834 2.943 1.00 89.81 78 TYR A C 1
ATOM 624 O O . TYR A 1 78 ? -0.790 -2.753 3.655 1.00 89.81 78 TYR A O 1
ATOM 632 N N . PHE A 1 79 ? 0.516 -3.952 2.286 1.00 90.50 79 PHE A N 1
ATOM 633 C CA . PHE A 1 79 ? -0.325 -5.148 2.316 1.00 90.50 79 PHE A CA 1
ATOM 634 C C . PHE A 1 79 ? -0.615 -5.614 3.748 1.00 90.50 79 PHE A C 1
ATOM 636 O O . PHE A 1 79 ? -1.765 -5.640 4.166 1.00 90.50 79 PHE A O 1
ATOM 643 N N . ASN A 1 80 ? 0.420 -5.934 4.528 1.00 90.06 80 ASN A N 1
ATOM 644 C CA . ASN A 1 80 ? 0.259 -6.546 5.845 1.00 90.06 80 ASN A CA 1
ATOM 645 C C . ASN A 1 80 ? -0.495 -5.644 6.826 1.00 90.06 80 ASN A C 1
ATOM 647 O O . ASN A 1 80 ? -1.281 -6.147 7.627 1.00 90.06 80 ASN A O 1
ATOM 651 N N . VAL A 1 81 ? -0.250 -4.331 6.799 1.00 91.12 81 VAL A N 1
ATOM 652 C CA . VAL A 1 81 ? -0.944 -3.382 7.682 1.00 91.12 81 VAL A CA 1
ATOM 653 C C . VAL A 1 81 ? -2.425 -3.313 7.328 1.00 91.12 81 VAL A C 1
ATOM 655 O O . VAL A 1 81 ? -3.255 -3.513 8.210 1.00 91.12 81 VAL A O 1
ATOM 658 N N . HIS A 1 82 ? -2.755 -3.089 6.055 1.00 92.75 82 HIS A N 1
ATOM 659 C CA . HIS A 1 82 ? -4.144 -2.920 5.629 1.00 92.75 82 HIS A CA 1
ATOM 660 C C . HIS A 1 82 ? -4.923 -4.238 5.733 1.00 92.75 82 HIS A C 1
ATOM 662 O O . HIS A 1 82 ? -6.033 -4.245 6.249 1.00 92.75 82 HIS A O 1
ATOM 668 N N . ASP A 1 83 ? -4.313 -5.366 5.362 1.00 92.69 83 ASP A N 1
ATOM 669 C CA . ASP A 1 83 ? -4.914 -6.702 5.445 1.00 92.69 83 ASP A CA 1
ATOM 670 C C . ASP A 1 83 ? -5.143 -7.147 6.901 1.00 92.69 83 ASP A C 1
ATOM 672 O O . ASP A 1 83 ? -6.206 -7.677 7.230 1.00 92.69 83 ASP A O 1
ATOM 676 N N . SER A 1 84 ? -4.187 -6.892 7.809 1.00 91.62 84 SER A N 1
ATOM 677 C CA . SER A 1 84 ? -4.371 -7.207 9.237 1.00 91.62 84 SER A CA 1
ATOM 678 C C . SER A 1 84 ? -5.416 -6.319 9.909 1.00 91.62 84 SER A C 1
ATOM 680 O O . SER A 1 84 ? -6.209 -6.828 10.696 1.00 91.62 84 SER A O 1
ATOM 682 N N . LEU A 1 85 ? -5.471 -5.028 9.568 1.00 92.00 85 LEU A N 1
ATOM 683 C CA . LEU A 1 85 ? -6.517 -4.128 10.056 1.00 92.00 85 LEU A CA 1
ATOM 684 C C . LEU A 1 85 ? -7.893 -4.490 9.506 1.00 92.00 85 LEU A C 1
ATOM 686 O O . LEU A 1 85 ? -8.843 -4.509 10.276 1.00 92.00 85 LEU A O 1
ATOM 690 N N . HIS A 1 86 ? -7.994 -4.804 8.214 1.00 93.50 86 HIS A N 1
ATOM 691 C CA . HIS A 1 86 ? -9.242 -5.216 7.577 1.00 93.50 86 HIS A CA 1
ATOM 692 C C . HIS A 1 86 ? -9.796 -6.496 8.211 1.00 93.50 86 HIS A C 1
ATOM 694 O O . HIS A 1 86 ? -10.952 -6.535 8.619 1.00 93.50 86 HIS A O 1
ATOM 700 N N . THR A 1 87 ? -8.949 -7.520 8.364 1.00 91.75 87 THR A N 1
ATOM 701 C CA . THR A 1 87 ? -9.349 -8.807 8.962 1.00 91.75 87 THR A CA 1
ATOM 702 C C . THR A 1 87 ? -9.830 -8.627 10.402 1.00 91.75 87 THR A C 1
ATOM 704 O O . THR A 1 87 ? -10.835 -9.202 10.805 1.00 91.75 87 THR A O 1
ATOM 707 N N . SER A 1 88 ? -9.126 -7.802 11.176 1.00 91.44 88 SER A N 1
ATOM 708 C CA . SER A 1 88 ? -9.413 -7.589 12.595 1.00 91.44 88 SER A CA 1
ATOM 709 C C . SER A 1 88 ? -10.377 -6.425 12.855 1.00 91.44 88 SER A C 1
ATOM 711 O O . SER A 1 88 ? -10.567 -6.068 14.016 1.00 91.44 88 SER A O 1
ATOM 713 N N . TYR A 1 89 ? -10.976 -5.810 11.826 1.00 91.81 89 TYR A N 1
ATOM 714 C CA . TYR A 1 89 ? -11.701 -4.539 11.956 1.00 91.81 89 TYR A CA 1
ATOM 715 C C . TYR A 1 89 ? -12.890 -4.630 12.922 1.00 91.81 89 TYR A C 1
ATOM 717 O O . TYR A 1 89 ? -12.991 -3.838 13.857 1.00 91.81 89 TYR A O 1
ATOM 725 N N . GLU A 1 90 ? -13.748 -5.638 12.757 1.00 91.62 90 GLU A N 1
ATOM 726 C CA . GLU A 1 90 ? -14.944 -5.830 13.594 1.00 91.62 90 GLU A CA 1
ATOM 727 C C . GLU A 1 90 ? -14.597 -6.169 15.054 1.00 91.62 90 GLU A C 1
ATOM 729 O O . GLU A 1 90 ? -15.198 -5.648 16.002 1.00 91.62 90 GLU A O 1
ATOM 734 N N . GLN A 1 91 ? -13.571 -7.002 15.254 1.00 90.94 91 GLN A N 1
ATOM 735 C CA . GLN A 1 91 ? -13.064 -7.332 16.589 1.00 90.94 91 GLN A CA 1
ATOM 736 C C . GLN A 1 91 ? -12.465 -6.090 17.258 1.00 90.94 91 GLN A C 1
ATOM 738 O O . GLN A 1 91 ? -12.769 -5.788 18.414 1.00 90.94 91 GLN A O 1
ATOM 743 N N . LEU A 1 92 ? -11.666 -5.323 16.514 1.00 91.38 92 LEU A N 1
ATOM 744 C CA . LEU A 1 92 ? -11.059 -4.087 16.988 1.00 91.38 92 LEU A CA 1
ATOM 745 C C . LEU A 1 92 ? -12.125 -3.049 17.352 1.00 91.38 92 LEU A C 1
ATOM 747 O O . LEU A 1 92 ? -12.038 -2.437 18.415 1.00 91.38 92 LEU A O 1
ATOM 751 N N . LEU A 1 93 ? -13.160 -2.890 16.527 1.00 92.62 93 LEU A N 1
ATOM 752 C CA . LEU A 1 93 ? -14.298 -2.018 16.810 1.00 92.62 93 LEU A CA 1
ATOM 753 C C . LEU A 1 93 ? -14.992 -2.406 18.119 1.00 92.62 93 LEU A C 1
ATOM 755 O O . LEU A 1 93 ? -15.308 -1.537 18.931 1.00 92.62 93 LEU A O 1
ATOM 759 N N . THR A 1 94 ? -15.185 -3.702 18.356 1.00 92.44 94 THR A N 1
ATOM 760 C CA . THR A 1 94 ? -15.791 -4.219 19.590 1.00 92.44 94 THR A CA 1
ATOM 761 C C . THR A 1 94 ? -14.927 -3.901 20.813 1.00 92.44 94 THR A C 1
ATOM 763 O O . THR A 1 94 ? -15.420 -3.328 21.787 1.00 92.44 94 THR A O 1
ATOM 766 N N . ILE A 1 95 ? -13.619 -4.167 20.747 1.00 90.94 95 ILE A N 1
ATOM 767 C CA . ILE A 1 95 ? -12.673 -3.862 21.834 1.00 90.94 95 ILE A CA 1
ATOM 768 C C . ILE A 1 95 ? -12.635 -2.357 22.128 1.00 90.94 95 ILE A C 1
ATOM 770 O O . ILE A 1 95 ? -12.673 -1.947 23.289 1.00 90.94 95 ILE A O 1
ATOM 774 N N . LEU A 1 96 ? -12.580 -1.518 21.092 1.00 91.50 96 LEU A N 1
ATOM 775 C CA . LEU A 1 96 ? -12.533 -0.067 21.259 1.00 91.50 96 LEU A CA 1
ATOM 776 C C . LEU A 1 96 ? -13.842 0.492 21.812 1.00 91.50 96 LEU A C 1
ATOM 778 O O . LEU A 1 96 ? -13.790 1.406 22.629 1.00 91.50 96 LEU A O 1
ATOM 782 N N . ARG A 1 97 ? -14.998 -0.073 21.443 1.00 92.06 97 ARG A N 1
ATOM 783 C CA . ARG A 1 97 ? -16.290 0.282 22.050 1.00 92.06 97 ARG A CA 1
ATOM 784 C C . ARG A 1 97 ? -16.305 -0.014 23.546 1.00 92.06 97 ARG A C 1
ATOM 786 O O . ARG A 1 97 ? -16.691 0.852 24.321 1.00 92.06 97 ARG A O 1
ATOM 793 N N . HIS A 1 98 ? -15.814 -1.180 23.970 1.00 91.88 98 HIS A N 1
ATOM 794 C CA . HIS A 1 98 ? -15.696 -1.503 25.398 1.00 91.88 98 HIS A CA 1
ATOM 795 C C . HIS A 1 98 ? -14.751 -0.561 26.156 1.00 91.88 98 HIS A C 1
ATOM 797 O O . HIS A 1 98 ? -14.912 -0.368 27.359 1.00 91.88 98 HIS A O 1
ATOM 803 N N . ARG A 1 99 ? -13.782 0.041 25.458 1.00 90.94 99 ARG A N 1
ATOM 804 C CA . ARG A 1 99 ? -12.826 1.005 26.016 1.00 90.94 99 ARG A CA 1
ATOM 805 C C . ARG A 1 99 ? -13.236 2.475 25.823 1.00 90.94 99 ARG A C 1
ATOM 807 O O . ARG A 1 99 ? -12.478 3.341 26.235 1.00 90.94 99 ARG A O 1
ATOM 814 N N . ASN A 1 100 ? -14.403 2.768 25.235 1.00 91.06 100 ASN A N 1
ATOM 815 C CA . ASN A 1 100 ? -14.852 4.119 24.844 1.00 91.06 100 ASN A CA 1
ATOM 816 C C . ASN A 1 100 ? -13.905 4.866 23.872 1.00 91.06 100 ASN A C 1
ATOM 818 O O . ASN A 1 100 ? -13.854 6.095 23.835 1.00 91.06 100 ASN A O 1
ATOM 822 N N . GLU A 1 101 ? -13.165 4.129 23.046 1.00 92.44 101 GLU A N 1
ATOM 823 C CA . GLU A 1 101 ? -12.130 4.636 22.130 1.00 92.44 101 GLU A CA 1
ATOM 824 C C . GLU A 1 101 ? -12.502 4.414 20.649 1.00 92.44 101 GLU A C 1
ATOM 826 O O . GLU A 1 101 ? -11.660 4.508 19.756 1.00 92.44 101 GLU A O 1
ATOM 831 N N . GLN A 1 102 ? -13.780 4.134 20.351 1.00 91.88 102 GLN A N 1
ATOM 832 C CA . GLN A 1 102 ? -14.258 3.856 18.986 1.00 91.88 102 GLN A CA 1
ATOM 833 C C . GLN A 1 102 ? -14.062 5.023 18.007 1.00 91.88 102 GLN A C 1
ATOM 835 O O . GLN A 1 102 ? -13.989 4.808 16.799 1.00 91.88 102 GLN A O 1
ATOM 840 N N . HIS A 1 103 ? -13.934 6.249 18.521 1.00 91.56 103 HIS A N 1
ATOM 841 C CA . HIS A 1 103 ? -13.722 7.455 17.721 1.00 91.56 103 HIS A CA 1
ATOM 842 C C . HIS A 1 103 ? -12.448 7.392 16.863 1.00 91.56 103 HIS A C 1
ATOM 844 O O . HIS A 1 103 ? -12.373 8.040 15.822 1.00 91.56 103 HIS A O 1
ATOM 850 N N . ARG A 1 104 ? -11.465 6.568 17.252 1.00 90.94 104 ARG A N 1
ATOM 851 C CA . ARG A 1 104 ? -10.215 6.363 16.502 1.00 90.94 104 ARG A CA 1
ATOM 852 C C . ARG A 1 104 ? -10.411 5.672 15.152 1.00 90.94 104 ARG A C 1
ATOM 854 O O . ARG A 1 104 ? -9.539 5.780 14.298 1.00 90.94 104 ARG A O 1
ATOM 861 N N . LEU A 1 105 ? -11.531 4.974 14.954 1.00 92.00 105 LEU A N 1
ATOM 862 C CA . LEU A 1 105 ? -11.844 4.282 13.700 1.00 92.00 105 LEU A CA 1
ATOM 863 C C . LEU A 1 105 ? -12.684 5.122 12.732 1.00 92.00 105 LEU A C 1
ATOM 865 O O . LEU A 1 105 ? -12.878 4.705 11.600 1.00 92.00 105 LEU A O 1
ATOM 869 N N . TYR A 1 106 ? -13.171 6.304 13.125 1.00 91.19 106 TYR A N 1
ATOM 870 C CA . TYR A 1 106 ? -14.126 7.071 12.306 1.00 91.19 106 TYR A CA 1
ATOM 871 C C . TYR A 1 106 ? -13.578 7.498 10.942 1.00 91.19 106 TYR A C 1
ATOM 873 O O . TYR A 1 106 ? -14.347 7.679 10.005 1.00 91.19 106 TYR A O 1
ATOM 881 N N . GLN A 1 107 ? -12.260 7.655 10.837 1.00 92.12 107 GLN A N 1
ATOM 882 C CA . GLN A 1 107 ? -11.575 8.043 9.603 1.00 92.12 107 GLN A CA 1
ATOM 883 C C . GLN A 1 107 ? -11.028 6.840 8.818 1.00 92.12 107 GLN A C 1
ATOM 885 O O . GLN A 1 107 ? -10.320 7.015 7.829 1.00 92.12 107 GLN A O 1
ATOM 890 N N . ILE A 1 108 ? -11.317 5.615 9.266 1.00 93.62 108 ILE A N 1
ATOM 891 C CA . ILE A 1 108 ? -10.857 4.385 8.629 1.00 93.62 108 ILE A CA 1
ATOM 892 C C . ILE A 1 108 ? -12.039 3.753 7.905 1.00 93.62 108 ILE A C 1
ATOM 894 O O . ILE A 1 108 ? -12.945 3.209 8.528 1.00 93.62 108 ILE A O 1
ATOM 898 N N . ASP A 1 109 ? -12.003 3.804 6.578 1.00 93.81 109 ASP A N 1
ATOM 899 C CA . ASP A 1 109 ? -12.959 3.091 5.738 1.00 93.81 109 ASP A CA 1
ATOM 900 C C . ASP A 1 109 ? -12.509 1.622 5.567 1.00 93.81 109 ASP A C 1
ATOM 902 O O . ASP A 1 109 ? -11.453 1.373 4.968 1.00 93.81 109 ASP A O 1
ATOM 906 N N . PRO A 1 110 ? -13.269 0.630 6.079 1.00 93.06 110 PRO A N 1
ATOM 907 C CA . PRO A 1 110 ? -12.925 -0.781 5.930 1.00 93.06 110 PRO A CA 1
ATOM 908 C C . PRO A 1 110 ? -12.950 -1.248 4.470 1.00 93.06 110 PRO A C 1
ATOM 910 O O . PRO A 1 110 ? -12.151 -2.106 4.097 1.00 93.06 110 PRO A O 1
ATOM 913 N N . VAL A 1 111 ? -13.793 -0.659 3.617 1.00 94.75 111 VAL A N 1
ATOM 914 C CA . VAL A 1 111 ? -13.840 -1.002 2.189 1.00 94.75 111 VAL A CA 1
ATOM 915 C C . VAL A 1 111 ? -12.548 -0.554 1.507 1.00 94.75 111 VAL A C 1
ATOM 917 O O . VAL A 1 111 ? -11.953 -1.308 0.735 1.00 94.75 111 VAL A O 1
ATOM 920 N N . LEU A 1 112 ? -12.054 0.640 1.850 1.00 94.62 112 LEU A N 1
ATOM 921 C CA . LEU A 1 112 ? -10.772 1.139 1.358 1.00 94.62 112 LEU A CA 1
ATOM 922 C C . LEU A 1 112 ? -9.585 0.316 1.883 1.00 94.62 112 LEU A C 1
ATOM 924 O O . LEU A 1 112 ? -8.669 0.027 1.112 1.00 94.62 112 LEU A O 1
ATOM 928 N N . LEU A 1 113 ? -9.604 -0.115 3.154 1.00 94.06 113 LEU A N 1
ATOM 929 C CA . LEU A 1 113 ? -8.591 -1.032 3.703 1.00 94.06 113 LEU A CA 1
ATOM 930 C C . LEU A 1 113 ? -8.494 -2.319 2.870 1.00 94.06 113 LEU A C 1
ATOM 932 O O . LEU A 1 113 ? -7.392 -2.710 2.477 1.00 94.06 113 LEU A O 1
ATOM 936 N N . GLY A 1 114 ? -9.638 -2.950 2.587 1.00 93.81 114 GLY A N 1
ATOM 937 C CA . GLY A 1 114 ? -9.710 -4.161 1.769 1.00 93.81 114 GLY A CA 1
ATOM 938 C C . GLY A 1 114 ? -9.196 -3.926 0.349 1.00 93.81 114 GLY A C 1
ATOM 939 O O . GLY A 1 114 ? -8.334 -4.662 -0.126 1.00 93.81 114 GLY A O 1
ATOM 940 N N . ALA A 1 115 ? -9.629 -2.840 -0.295 1.00 94.31 115 ALA A N 1
ATOM 941 C CA . ALA A 1 115 ? -9.220 -2.520 -1.660 1.00 94.31 115 ALA A CA 1
ATOM 942 C C . ALA A 1 115 ? -7.707 -2.243 -1.790 1.00 94.31 115 ALA A C 1
ATOM 944 O O . ALA A 1 115 ? -7.074 -2.688 -2.750 1.00 94.31 115 ALA A O 1
ATOM 945 N N . ILE A 1 116 ? -7.100 -1.558 -0.812 1.00 94.56 116 ILE A N 1
ATOM 946 C CA . ILE A 1 116 ? -5.643 -1.356 -0.765 1.00 94.56 116 ILE A CA 1
ATOM 947 C C . ILE A 1 116 ? -4.923 -2.690 -0.550 1.00 94.56 116 ILE A C 1
ATOM 949 O O . ILE A 1 116 ? -3.918 -2.961 -1.213 1.00 94.56 116 ILE A O 1
ATOM 953 N N . ALA A 1 117 ? -5.419 -3.529 0.364 1.00 93.62 117 ALA A N 1
ATOM 954 C CA . ALA A 1 117 ? -4.840 -4.842 0.615 1.00 93.62 117 ALA A CA 1
ATOM 955 C C . ALA A 1 117 ? -4.879 -5.720 -0.647 1.00 93.62 117 ALA A C 1
ATOM 957 O O . ALA A 1 117 ? -3.864 -6.315 -1.001 1.00 93.62 117 ALA A O 1
ATOM 958 N N . ASP A 1 118 ? -5.994 -5.750 -1.373 1.00 92.88 118 ASP A N 1
ATOM 959 C CA . ASP A 1 118 ? -6.136 -6.526 -2.608 1.00 92.88 118 ASP A CA 1
ATOM 960 C C . ASP A 1 118 ? -5.232 -6.003 -3.736 1.00 92.88 118 ASP A C 1
ATOM 962 O O . ASP A 1 118 ? -4.559 -6.788 -4.418 1.00 92.88 118 ASP A O 1
ATOM 966 N N . LEU A 1 119 ? -5.128 -4.677 -3.889 1.00 93.00 119 LEU A N 1
ATOM 967 C CA . LEU A 1 119 ? -4.193 -4.064 -4.833 1.00 93.00 119 LEU A CA 1
ATOM 968 C C . LEU A 1 119 ? -2.748 -4.468 -4.512 1.00 93.00 119 LEU A C 1
ATOM 970 O O . LEU A 1 119 ? -2.028 -4.950 -5.386 1.00 93.00 119 LEU A O 1
ATOM 974 N N . MET A 1 120 ? -2.328 -4.333 -3.252 1.00 92.94 120 MET A N 1
ATOM 975 C CA . MET A 1 120 ? -0.966 -4.674 -2.824 1.00 92.94 120 MET A CA 1
ATOM 976 C C . MET A 1 120 ? -0.697 -6.183 -2.868 1.00 92.94 120 MET A C 1
ATOM 978 O O . MET A 1 120 ? 0.431 -6.594 -3.144 1.00 92.94 120 MET A O 1
ATOM 982 N N . ARG A 1 121 ? -1.720 -7.023 -2.667 1.00 91.12 121 ARG A N 1
ATOM 983 C CA . ARG A 1 121 ? -1.622 -8.480 -2.830 1.00 91.12 121 ARG A CA 1
ATOM 984 C C . ARG A 1 121 ? -1.237 -8.849 -4.257 1.00 91.12 121 ARG A C 1
ATOM 986 O O . ARG A 1 121 ? -0.449 -9.767 -4.435 1.00 91.12 121 ARG A O 1
ATOM 993 N N . SER A 1 122 ? -1.710 -8.112 -5.259 1.00 90.44 122 SER A N 1
ATOM 994 C CA . SER A 1 122 ? -1.368 -8.365 -6.667 1.00 90.44 122 SER A CA 1
ATOM 995 C C . SER A 1 122 ? 0.138 -8.230 -6.945 1.00 90.44 122 SER A C 1
ATOM 997 O O . SER A 1 122 ? 0.680 -8.925 -7.806 1.00 90.44 122 SER A O 1
ATOM 999 N N . PHE A 1 123 ? 0.847 -7.406 -6.165 1.00 89.25 123 PHE A N 1
ATOM 1000 C CA . PHE A 1 123 ? 2.301 -7.271 -6.258 1.00 89.25 123 PHE A CA 1
ATOM 1001 C C . PHE A 1 123 ? 3.063 -8.463 -5.666 1.00 89.25 123 PHE A C 1
ATOM 1003 O O . PHE A 1 123 ? 4.213 -8.671 -6.048 1.00 89.25 123 PHE A O 1
ATOM 1010 N N . SER A 1 124 ? 2.461 -9.291 -4.804 1.00 87.75 124 SER A N 1
ATOM 1011 C CA . SER A 1 124 ? 3.163 -10.444 -4.220 1.00 87.75 124 SER A CA 1
ATOM 1012 C C . SER A 1 124 ? 3.679 -11.403 -5.293 1.00 87.75 124 SER A C 1
ATOM 1014 O O . SER A 1 124 ? 4.862 -11.735 -5.295 1.00 87.75 124 SER A O 1
ATOM 1016 N N . LEU A 1 125 ? 2.832 -11.722 -6.274 1.00 84.62 125 LEU A N 1
ATOM 1017 C CA . LEU A 1 125 ? 3.151 -12.605 -7.396 1.00 84.62 125 LEU A CA 1
ATOM 1018 C C . LEU A 1 125 ? 4.307 -12.063 -8.245 1.00 84.62 125 LEU A C 1
ATOM 1020 O O . LEU A 1 125 ? 5.157 -12.820 -8.712 1.00 84.62 125 LEU A O 1
ATOM 1024 N N . ILE A 1 126 ? 4.366 -10.741 -8.418 1.00 87.75 126 ILE A N 1
ATOM 1025 C CA . ILE A 1 126 ? 5.445 -10.078 -9.156 1.00 87.75 126 ILE A CA 1
ATOM 1026 C C . ILE A 1 126 ? 6.760 -10.226 -8.394 1.00 87.75 126 ILE A C 1
ATOM 1028 O O . ILE A 1 126 ? 7.755 -10.671 -8.965 1.00 87.75 126 ILE A O 1
ATOM 1032 N N . PHE A 1 127 ? 6.768 -9.921 -7.096 1.00 86.94 127 PHE A N 1
ATOM 1033 C CA . PHE A 1 127 ? 7.970 -10.059 -6.275 1.00 86.94 127 PHE A CA 1
ATOM 1034 C C . PHE A 1 127 ? 8.443 -11.510 -6.174 1.00 86.94 127 PHE A C 1
ATOM 1036 O O . PHE A 1 127 ? 9.643 -11.751 -6.303 1.00 86.94 127 PHE A O 1
ATOM 1043 N N . ASP A 1 128 ? 7.531 -12.470 -6.040 1.00 84.69 128 ASP A N 1
ATOM 1044 C CA . ASP A 1 128 ? 7.871 -13.894 -6.022 1.00 84.69 128 ASP A CA 1
ATOM 1045 C C . ASP A 1 128 ? 8.529 -14.324 -7.347 1.00 84.69 128 ASP A C 1
ATOM 1047 O O . ASP A 1 128 ? 9.521 -15.056 -7.342 1.00 84.69 128 ASP A O 1
ATOM 1051 N N . SER A 1 129 ? 8.061 -13.791 -8.484 1.00 84.38 129 SER A N 1
ATOM 1052 C CA . SER A 1 129 ? 8.639 -14.074 -9.807 1.00 84.38 129 SER A CA 1
ATOM 1053 C C . SER A 1 129 ? 10.010 -13.421 -10.056 1.00 84.38 129 SER A C 1
ATOM 1055 O O . SER A 1 129 ? 10.829 -13.963 -10.805 1.00 84.38 129 SER A O 1
ATOM 1057 N N . LEU A 1 130 ? 10.285 -12.267 -9.436 1.00 84.31 130 LEU A N 1
ATOM 1058 C CA . LEU A 1 130 ? 11.527 -11.501 -9.615 1.00 84.31 130 LEU A CA 1
ATOM 1059 C C . LEU A 1 130 ? 12.632 -11.929 -8.638 1.00 84.31 130 LEU A C 1
ATOM 1061 O O . LEU A 1 130 ? 13.825 -11.882 -8.977 1.00 84.31 130 LEU A O 1
ATOM 1065 N N . GLU A 1 131 ? 12.248 -12.348 -7.431 1.00 83.31 131 GLU A N 1
ATOM 1066 C CA . GLU A 1 131 ? 13.156 -12.663 -6.327 1.00 83.31 131 GLU A CA 1
ATOM 1067 C C . GLU A 1 131 ? 13.496 -14.152 -6.197 1.00 83.31 131 GLU A C 1
ATOM 1069 O O . GLU A 1 131 ? 14.378 -14.486 -5.406 1.00 83.31 131 GLU A O 1
ATOM 1074 N N . PHE A 1 132 ? 12.885 -15.042 -6.989 1.00 79.56 132 PHE A N 1
ATOM 1075 C CA . PHE A 1 132 ? 13.146 -16.482 -6.896 1.00 79.56 132 PHE A CA 1
ATOM 1076 C C . PHE A 1 132 ? 14.646 -16.793 -7.041 1.00 79.56 132 PHE A C 1
ATOM 1078 O O . PHE A 1 132 ? 15.284 -16.428 -8.032 1.00 79.56 132 PHE A O 1
ATOM 1085 N N . ALA A 1 133 ? 15.243 -17.411 -6.019 1.00 70.38 133 ALA A N 1
ATOM 1086 C CA . ALA A 1 133 ? 16.696 -17.575 -5.929 1.00 70.38 133 ALA A CA 1
ATOM 1087 C C . ALA A 1 133 ? 17.233 -18.707 -6.822 1.00 70.38 133 ALA A C 1
ATOM 1089 O O . ALA A 1 133 ? 18.356 -18.620 -7.305 1.00 70.38 133 ALA A O 1
ATOM 1090 N N . ASN A 1 134 ? 16.414 -19.732 -7.076 1.00 79.56 134 ASN A N 1
ATOM 1091 C CA . ASN A 1 134 ? 16.860 -20.998 -7.670 1.00 79.56 134 ASN A CA 1
ATOM 1092 C C . ASN A 1 134 ? 16.609 -21.114 -9.181 1.00 79.56 134 ASN A C 1
ATOM 1094 O O . ASN A 1 134 ? 16.871 -22.163 -9.762 1.00 79.56 134 ASN A O 1
ATOM 1098 N N . VAL A 1 135 ? 16.083 -20.069 -9.823 1.00 80.81 135 VAL A N 1
ATOM 1099 C CA . VAL A 1 135 ? 15.846 -20.038 -11.273 1.00 80.81 135 VAL A CA 1
ATOM 1100 C C . VAL A 1 135 ? 16.296 -18.693 -11.845 1.00 80.81 135 VAL A C 1
ATOM 1102 O O . VAL A 1 135 ? 16.295 -17.692 -11.118 1.00 80.81 135 VAL A O 1
ATOM 1105 N N . PRO A 1 136 ? 16.674 -18.623 -13.133 1.00 80.62 136 PRO A N 1
ATOM 1106 C CA . PRO A 1 136 ? 16.848 -17.344 -13.809 1.00 80.62 136 PRO A CA 1
ATOM 1107 C C . PRO A 1 136 ? 15.564 -16.515 -13.680 1.00 80.62 136 PRO A C 1
ATOM 1109 O O . PRO A 1 136 ? 14.476 -17.045 -13.889 1.00 80.62 136 PRO A O 1
ATOM 1112 N N . THR A 1 137 ? 15.669 -15.237 -13.306 1.00 85.75 137 THR A N 1
ATOM 1113 C CA . THR A 1 137 ? 14.499 -14.343 -13.170 1.00 85.75 137 THR A CA 1
ATOM 1114 C C . THR A 1 137 ? 14.586 -13.089 -14.041 1.00 85.75 137 THR A C 1
ATOM 1116 O O . THR A 1 137 ? 13.663 -12.280 -14.046 1.00 85.75 137 THR A O 1
ATOM 1119 N N . PHE A 1 138 ? 15.664 -12.920 -14.814 1.00 83.44 138 PHE A N 1
ATOM 1120 C CA . PHE A 1 138 ? 15.846 -11.756 -15.690 1.00 83.44 138 PHE A CA 1
ATOM 1121 C C . PHE A 1 138 ? 14.808 -11.707 -16.814 1.00 83.44 138 PHE A C 1
ATOM 1123 O O . PHE A 1 138 ? 14.231 -10.659 -17.092 1.00 83.44 138 PHE A O 1
ATOM 1130 N N . GLN A 1 139 ? 14.482 -12.860 -17.391 1.00 85.38 139 GLN A N 1
ATOM 1131 C CA . GLN A 1 139 ? 13.437 -12.984 -18.401 1.00 85.38 139 GLN A CA 1
ATOM 1132 C C . GLN A 1 139 ? 12.042 -12.614 -17.874 1.00 85.38 139 GLN A C 1
ATOM 1134 O O . GLN A 1 139 ? 11.160 -12.302 -18.668 1.00 85.38 139 GLN A O 1
ATOM 1139 N N . ASN A 1 140 ? 11.845 -12.594 -16.549 1.00 87.31 140 ASN A N 1
ATOM 1140 C CA . ASN A 1 140 ? 10.570 -12.236 -15.929 1.00 87.31 140 ASN A CA 1
ATOM 1141 C C . ASN A 1 140 ? 10.381 -10.719 -15.799 1.00 87.31 140 ASN A C 1
ATOM 1143 O O . ASN A 1 140 ? 9.278 -10.290 -15.477 1.00 87.31 140 ASN A O 1
ATOM 1147 N N . VAL A 1 141 ? 11.401 -9.896 -16.071 1.00 86.94 141 VAL A N 1
ATOM 1148 C CA . VAL A 1 141 ? 11.333 -8.433 -15.896 1.00 86.94 141 VAL A CA 1
ATOM 1149 C C . VAL A 1 141 ? 10.294 -7.796 -16.821 1.00 86.94 141 VAL A C 1
ATOM 1151 O O . VAL A 1 141 ? 9.434 -7.046 -16.363 1.00 86.94 141 VAL A O 1
ATOM 1154 N N . VAL A 1 142 ? 10.330 -8.125 -18.114 1.00 87.75 142 VAL A N 1
ATOM 1155 C CA . VAL A 1 142 ? 9.374 -7.588 -19.097 1.00 87.75 142 VAL A CA 1
ATOM 1156 C C . VAL A 1 142 ? 7.951 -8.124 -18.860 1.00 87.75 142 VAL A C 1
ATOM 1158 O O . VAL A 1 142 ? 7.030 -7.309 -18.792 1.00 87.75 142 VAL A O 1
ATOM 1161 N N . PRO A 1 143 ? 7.7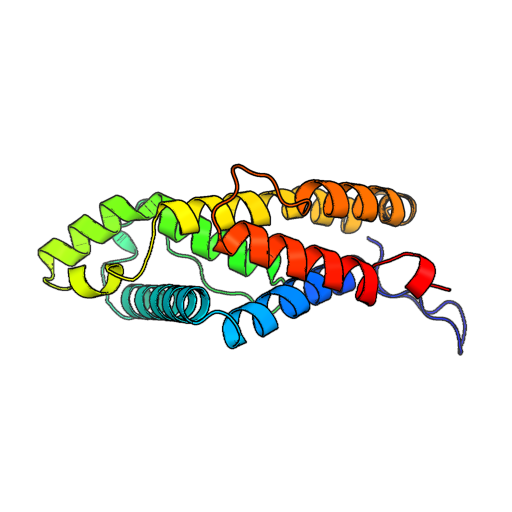28 -9.438 -18.645 1.00 90.06 143 PRO A N 1
ATOM 1162 C CA . PRO A 1 143 ? 6.420 -9.948 -18.226 1.00 90.06 143 PRO A CA 1
ATOM 1163 C C . PRO A 1 143 ? 5.888 -9.281 -16.951 1.00 90.06 143 PRO A C 1
ATOM 1165 O O . PRO A 1 143 ? 4.728 -8.879 -16.913 1.00 90.06 143 PRO A O 1
ATOM 1168 N N . SER A 1 144 ? 6.741 -9.085 -15.938 1.00 90.19 144 SER A N 1
ATOM 1169 C CA . SER A 1 144 ? 6.376 -8.407 -14.686 1.00 90.19 144 SER A CA 1
ATOM 1170 C C . SER A 1 144 ? 5.896 -6.979 -14.919 1.00 90.19 144 SER A C 1
ATOM 1172 O O . SER A 1 144 ? 4.919 -6.563 -14.303 1.00 90.19 144 SER A O 1
ATOM 1174 N N . TYR A 1 145 ? 6.537 -6.237 -15.830 1.00 90.62 145 TYR A N 1
ATOM 1175 C CA . TYR A 1 145 ? 6.088 -4.900 -16.225 1.00 90.62 145 TYR A CA 1
ATOM 1176 C C . TYR A 1 145 ? 4.661 -4.916 -16.786 1.00 90.62 145 TYR A C 1
ATOM 1178 O O . TYR A 1 145 ? 3.812 -4.165 -16.310 1.00 90.62 145 TYR A O 1
ATOM 1186 N N . TYR A 1 146 ? 4.361 -5.803 -17.737 1.00 90.94 146 TYR A N 1
ATOM 1187 C CA . TYR A 1 146 ? 3.016 -5.880 -18.315 1.00 90.94 146 TYR A CA 1
ATOM 1188 C C . TYR A 1 146 ? 1.969 -6.383 -17.314 1.00 90.94 146 TYR A C 1
ATOM 1190 O O . TYR A 1 146 ? 0.839 -5.894 -17.318 1.00 90.94 146 TYR A O 1
ATOM 1198 N N . MET A 1 147 ? 2.341 -7.297 -16.412 1.00 91.88 147 MET A N 1
ATOM 1199 C CA . MET A 1 147 ? 1.471 -7.721 -15.311 1.00 91.88 147 MET A CA 1
ATOM 1200 C C . MET A 1 147 ? 1.151 -6.558 -14.369 1.00 91.88 147 MET A C 1
ATOM 1202 O O . MET A 1 147 ? -0.020 -6.317 -14.085 1.00 91.88 147 MET A O 1
ATOM 1206 N N . MET A 1 148 ? 2.166 -5.799 -13.938 1.00 92.50 148 MET A N 1
ATOM 1207 C CA . MET A 1 148 ? 1.966 -4.595 -13.127 1.00 92.50 148 MET A CA 1
ATOM 1208 C C . MET A 1 148 ? 1.059 -3.603 -13.838 1.00 92.50 148 MET A C 1
ATOM 1210 O O . MET A 1 148 ? 0.076 -3.162 -13.252 1.00 92.50 148 MET A O 1
ATOM 1214 N N . LYS A 1 149 ? 1.341 -3.311 -15.112 1.00 92.81 149 LYS A N 1
ATOM 1215 C CA . LYS A 1 149 ? 0.553 -2.387 -15.929 1.00 92.81 149 LYS A CA 1
ATOM 1216 C C . LYS A 1 149 ? -0.915 -2.787 -15.995 1.00 92.81 149 LYS A C 1
ATOM 1218 O O . LYS A 1 149 ? -1.764 -1.905 -15.934 1.00 92.81 149 LYS A O 1
ATOM 1223 N N . ASN A 1 150 ? -1.205 -4.085 -16.087 1.00 93.00 150 ASN A N 1
ATOM 1224 C CA . ASN A 1 150 ? -2.565 -4.615 -16.066 1.00 93.00 150 ASN A CA 1
ATOM 1225 C C . ASN A 1 150 ? -3.235 -4.451 -14.690 1.00 93.00 150 ASN A C 1
ATOM 1227 O O . ASN A 1 150 ? -4.376 -4.006 -14.619 1.00 93.00 150 ASN A O 1
ATOM 1231 N N . TYR A 1 151 ? -2.530 -4.749 -13.592 1.00 91.94 151 TYR A N 1
ATOM 1232 C CA . TYR A 1 151 ? -3.071 -4.595 -12.232 1.00 91.94 151 TYR A CA 1
ATOM 1233 C C . TYR A 1 151 ? -3.370 -3.142 -11.856 1.00 91.94 151 TYR A C 1
ATOM 1235 O O . TYR A 1 151 ? -4.314 -2.876 -11.110 1.00 91.94 151 TYR A O 1
ATOM 1243 N N . VAL A 1 152 ? -2.578 -2.203 -12.377 1.00 93.62 152 VAL A N 1
ATOM 1244 C CA . VAL A 1 152 ? -2.721 -0.772 -12.084 1.00 93.62 152 VAL A CA 1
ATOM 1245 C C . VAL A 1 152 ? -3.549 -0.022 -13.128 1.00 93.62 152 VAL A C 1
ATOM 1247 O O . VAL A 1 152 ? -3.622 1.198 -13.058 1.00 93.62 152 VAL A O 1
ATOM 1250 N N . GLN A 1 153 ? -4.202 -0.701 -14.080 1.00 93.06 153 GLN A N 1
ATOM 1251 C CA . GLN A 1 153 ? -5.183 -0.025 -14.934 1.00 93.06 153 GLN A CA 1
ATOM 1252 C C . GLN A 1 153 ? -6.398 0.407 -14.092 1.00 93.06 153 GLN A C 1
ATOM 1254 O O . GLN A 1 153 ? -7.016 -0.445 -13.436 1.00 93.06 153 GLN A O 1
ATOM 1259 N N . PRO A 1 154 ? -6.772 1.701 -14.108 1.00 90.88 154 PRO A N 1
ATOM 1260 C CA . PRO A 1 154 ? -7.995 2.161 -13.467 1.00 90.88 154 PRO A CA 1
ATOM 1261 C C . PRO A 1 154 ? -9.226 1.507 -14.099 1.00 90.88 154 PRO A C 1
ATOM 1263 O O . PRO A 1 154 ? -9.364 1.433 -15.321 1.00 90.88 154 PRO A O 1
ATOM 1266 N N . ASN A 1 155 ? -10.141 1.047 -13.257 1.00 91.19 155 ASN A N 1
ATOM 1267 C CA . ASN A 1 155 ? -11.423 0.477 -13.636 1.00 91.19 155 ASN A CA 1
ATOM 1268 C C . ASN A 1 155 ? -12.555 1.403 -13.167 1.00 91.19 155 ASN A C 1
ATOM 1270 O O . ASN A 1 155 ? -12.448 2.074 -12.147 1.00 91.19 155 ASN A O 1
ATOM 1274 N N . LYS A 1 156 ? -13.683 1.405 -13.882 1.00 87.44 156 LYS A N 1
ATOM 1275 C CA . LYS A 1 156 ? -14.888 2.173 -13.525 1.00 87.44 156 LYS A CA 1
ATOM 1276 C C . LYS A 1 156 ? -15.481 1.778 -12.169 1.00 87.44 156 LYS A C 1
ATOM 1278 O O . LYS A 1 156 ? -16.197 2.573 -11.576 1.00 87.44 156 LYS A O 1
ATOM 1283 N N . ASN A 1 157 ? -15.192 0.562 -11.710 1.00 90.94 157 ASN A N 1
ATOM 1284 C CA . ASN A 1 157 ? -15.656 0.039 -10.425 1.00 90.94 157 ASN A CA 1
ATOM 1285 C C . ASN A 1 157 ? -14.681 0.321 -9.270 1.00 90.94 157 ASN A C 1
ATOM 1287 O O . ASN A 1 157 ? -14.951 -0.092 -8.145 1.00 90.94 157 ASN A O 1
ATOM 1291 N N . ASP A 1 158 ? -13.538 0.961 -9.532 1.00 91.00 158 ASP A N 1
ATOM 1292 C CA . ASP A 1 158 ? -12.591 1.292 -8.473 1.00 91.00 158 ASP A CA 1
ATOM 1293 C C . ASP A 1 158 ? -13.153 2.397 -7.572 1.00 91.00 158 ASP A C 1
ATOM 1295 O O . ASP A 1 158 ? -13.806 3.338 -8.029 1.00 91.00 158 ASP A O 1
ATOM 1299 N N . LEU A 1 159 ? -12.839 2.316 -6.277 1.00 93.12 159 LEU A N 1
ATOM 1300 C CA . LEU A 1 159 ? -13.017 3.451 -5.375 1.00 93.12 159 LEU A CA 1
ATOM 1301 C C . LEU A 1 159 ? -12.195 4.636 -5.888 1.00 93.12 159 LEU A C 1
ATOM 1303 O O . LEU A 1 159 ? -11.090 4.446 -6.395 1.00 93.12 159 LEU A O 1
ATOM 1307 N N . PHE A 1 160 ? -12.687 5.856 -5.678 1.00 93.88 160 PHE A N 1
ATOM 1308 C CA . PHE A 1 160 ? -12.032 7.079 -6.151 1.00 93.88 160 PHE A CA 1
ATOM 1309 C C . PHE A 1 160 ? -10.532 7.136 -5.795 1.00 93.88 160 PHE A C 1
ATOM 1311 O O . PHE A 1 160 ? -9.691 7.279 -6.678 1.00 93.88 160 PHE A O 1
ATOM 1318 N N . ILE A 1 161 ? -10.188 6.900 -4.524 1.00 94.44 161 ILE A N 1
ATOM 1319 C CA . ILE A 1 161 ? -8.794 6.889 -4.043 1.00 94.44 161 ILE A CA 1
ATOM 1320 C C . ILE A 1 161 ? -7.964 5.773 -4.699 1.00 94.44 161 ILE A C 1
ATOM 1322 O O . ILE A 1 161 ? -6.789 5.968 -5.000 1.00 94.44 161 ILE A O 1
ATOM 1326 N N . ILE A 1 162 ? -8.557 4.601 -4.944 1.00 95.44 162 ILE A N 1
ATOM 1327 C CA . ILE A 1 162 ? -7.866 3.484 -5.605 1.00 95.44 162 ILE A CA 1
ATOM 1328 C C . ILE A 1 162 ? -7.597 3.811 -7.070 1.00 95.44 162 ILE A C 1
ATOM 1330 O O . ILE A 1 162 ? -6.509 3.516 -7.559 1.00 95.44 162 ILE A O 1
ATOM 1334 N N . ALA A 1 163 ? -8.553 4.430 -7.763 1.00 94.94 163 ALA A N 1
ATOM 1335 C CA . ALA A 1 163 ? -8.369 4.869 -9.138 1.00 94.94 163 ALA A CA 1
ATOM 1336 C C . ALA A 1 163 ? -7.230 5.897 -9.237 1.00 94.94 163 ALA A C 1
ATOM 1338 O O . ALA A 1 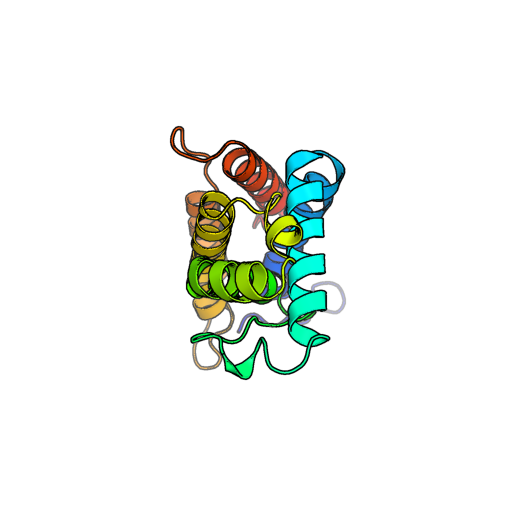163 ? -6.357 5.751 -10.090 1.00 94.94 163 ALA A O 1
ATOM 1339 N N . GLU A 1 164 ? -7.177 6.877 -8.330 1.00 94.94 164 GLU A N 1
ATOM 1340 C CA . GLU A 1 164 ? -6.073 7.845 -8.270 1.00 94.94 164 GLU A CA 1
ATOM 1341 C C . GLU A 1 164 ? -4.727 7.180 -7.953 1.00 94.94 164 GLU A C 1
ATOM 1343 O O . GLU A 1 164 ? -3.735 7.444 -8.632 1.00 94.94 164 GLU A O 1
ATOM 1348 N N . LEU A 1 165 ? -4.689 6.257 -6.985 1.00 94.62 165 LEU A N 1
ATOM 1349 C CA . LEU A 1 165 ? -3.478 5.501 -6.661 1.00 94.62 165 LEU A CA 1
ATOM 1350 C C . LEU A 1 165 ? -2.991 4.669 -7.847 1.00 94.62 165 LEU A C 1
ATOM 1352 O O . LEU A 1 165 ? -1.794 4.615 -8.111 1.00 94.62 165 LEU A O 1
ATOM 1356 N N . LYS A 1 166 ? -3.907 4.044 -8.587 1.00 95.38 166 LYS A N 1
ATOM 1357 C CA . LYS A 1 166 ? -3.603 3.304 -9.814 1.00 95.38 166 LYS A CA 1
ATOM 1358 C C . LYS A 1 166 ? -3.037 4.207 -10.910 1.00 95.38 166 LYS A C 1
ATOM 1360 O O . LYS A 1 166 ? -2.073 3.814 -11.561 1.00 95.38 166 LYS A O 1
ATOM 1365 N N . VAL A 1 167 ? -3.568 5.420 -11.075 1.00 94.50 167 VAL A N 1
ATOM 1366 C CA . VAL A 1 167 ? -3.020 6.418 -12.011 1.00 94.50 167 VAL A CA 1
ATOM 1367 C C . VAL A 1 167 ? -1.597 6.818 -11.617 1.00 94.50 167 VAL A C 1
ATOM 1369 O O . VAL A 1 167 ? -0.702 6.779 -12.458 1.00 94.50 167 VAL A O 1
ATOM 1372 N N . GLU A 1 168 ? -1.355 7.147 -10.347 1.00 94.31 168 GLU A N 1
ATOM 1373 C CA . GLU A 1 168 ? -0.012 7.511 -9.871 1.00 94.31 168 GLU A CA 1
ATOM 1374 C C . GLU A 1 168 ? 0.968 6.328 -9.971 1.00 94.31 168 GLU A C 1
ATOM 1376 O O . GLU A 1 168 ? 2.124 6.502 -10.361 1.00 94.31 168 GLU A O 1
ATOM 1381 N N . LEU A 1 169 ? 0.505 5.100 -9.708 1.00 93.94 169 LEU A N 1
ATOM 1382 C CA . LEU A 1 169 ? 1.288 3.876 -9.908 1.00 93.94 169 LEU A CA 1
ATOM 1383 C C . LEU A 1 169 ? 1.636 3.656 -11.376 1.00 93.94 169 LEU A C 1
ATOM 1385 O O . LEU A 1 169 ? 2.771 3.294 -11.670 1.00 93.94 169 LEU A O 1
ATOM 1389 N N . LEU A 1 170 ? 0.694 3.879 -12.293 1.00 93.75 170 LEU A N 1
ATOM 1390 C CA . LEU A 1 170 ? 0.939 3.758 -13.725 1.00 93.75 170 LEU A CA 1
ATOM 1391 C C . LEU A 1 170 ? 1.976 4.788 -14.188 1.00 93.75 170 LEU A C 1
ATOM 1393 O O . LEU A 1 170 ? 2.938 4.417 -14.855 1.00 93.75 170 LEU A O 1
ATOM 1397 N N . ASN A 1 171 ? 1.833 6.049 -13.773 1.00 92.12 171 ASN A N 1
ATOM 1398 C CA . ASN A 1 171 ? 2.798 7.108 -14.080 1.00 92.12 171 ASN A CA 1
ATOM 1399 C C . ASN A 1 171 ? 4.195 6.754 -13.555 1.00 92.12 171 ASN A C 1
ATOM 1401 O O . ASN A 1 171 ? 5.184 6.831 -14.285 1.00 92.12 171 ASN A O 1
ATOM 1405 N N . SER A 1 172 ? 4.273 6.304 -12.302 1.00 92.44 172 SER A N 1
ATOM 1406 C CA . SER A 1 172 ? 5.540 5.919 -11.694 1.00 92.44 172 SER A CA 1
ATOM 1407 C C . SER A 1 172 ? 6.156 4.678 -12.349 1.00 92.44 172 SER A C 1
ATOM 1409 O O . SER A 1 172 ? 7.377 4.599 -12.491 1.00 92.44 172 SER A O 1
ATOM 1411 N N . LEU A 1 173 ? 5.335 3.723 -12.796 1.00 91.88 173 LEU A N 1
ATOM 1412 C CA . LEU A 1 173 ? 5.792 2.522 -13.492 1.00 91.88 173 LEU A CA 1
ATOM 1413 C C . LEU A 1 173 ? 6.457 2.889 -14.825 1.00 91.88 173 LEU A C 1
ATOM 1415 O O . LEU A 1 173 ? 7.525 2.358 -15.140 1.00 91.88 173 LEU A O 1
ATOM 1419 N N . GLU A 1 174 ? 5.864 3.815 -15.579 1.00 89.81 174 GLU A N 1
ATOM 1420 C CA . GLU A 1 174 ? 6.434 4.296 -16.842 1.00 89.81 174 GLU A CA 1
ATOM 1421 C C . GLU A 1 174 ? 7.735 5.085 -16.623 1.00 89.81 174 GLU A C 1
ATOM 1423 O O . GLU A 1 174 ? 8.692 4.920 -17.374 1.00 89.81 174 GLU A O 1
ATOM 1428 N N . GLU A 1 175 ? 7.820 5.890 -15.563 1.00 87.19 175 GLU A N 1
ATOM 1429 C CA . GLU A 1 175 ? 9.009 6.706 -15.288 1.00 87.19 175 GLU A CA 1
ATOM 1430 C C . GLU A 1 175 ? 10.173 5.893 -14.691 1.00 87.19 175 GLU A C 1
ATOM 1432 O O . GLU A 1 175 ? 11.338 6.089 -15.044 1.00 87.19 175 GLU A O 1
ATOM 1437 N N . LYS A 1 176 ? 9.881 4.996 -13.740 1.00 84.12 176 LYS A N 1
ATOM 1438 C CA . LYS A 1 176 ? 10.894 4.355 -12.885 1.00 84.12 176 LYS A CA 1
ATOM 1439 C C . LYS A 1 176 ? 11.139 2.885 -13.200 1.00 84.12 176 LYS A C 1
ATOM 1441 O O . LYS A 1 176 ? 12.180 2.368 -12.795 1.00 84.12 176 LYS A O 1
ATOM 1446 N N . TYR A 1 177 ? 10.218 2.195 -13.872 1.00 83.94 177 TYR A N 1
ATOM 1447 C CA . TYR A 1 177 ? 10.336 0.757 -14.136 1.00 83.94 177 TYR A CA 1
ATOM 1448 C C . TYR A 1 177 ? 10.478 0.422 -15.620 1.00 83.94 177 TYR A C 1
ATOM 1450 O O . TYR A 1 177 ? 11.131 -0.578 -15.925 1.00 83.94 177 TYR A O 1
ATOM 1458 N N . ALA A 1 178 ? 9.899 1.227 -16.519 1.00 78.00 178 ALA A N 1
ATOM 1459 C CA . ALA A 1 178 ? 9.799 0.909 -17.940 1.00 78.00 178 ALA A CA 1
ATOM 1460 C C . ALA A 1 178 ? 11.134 0.439 -18.554 1.00 78.00 178 ALA A C 1
ATOM 1462 O O . ALA A 1 178 ? 12.191 0.999 -18.243 1.00 78.00 178 ALA A O 1
ATOM 1463 N N . PRO A 1 179 ? 11.106 -0.562 -19.458 1.00 64.62 179 PRO A N 1
ATOM 1464 C CA . PRO A 1 179 ? 12.311 -1.072 -20.110 1.00 64.62 179 PRO A CA 1
ATOM 1465 C C . PRO A 1 179 ? 13.075 -0.020 -20.920 1.00 64.62 179 PRO A C 1
ATOM 1467 O O . PRO A 1 179 ? 14.288 -0.120 -21.053 1.00 64.62 179 PRO A O 1
ATOM 1470 N N . SER A 1 180 ? 12.390 1.011 -21.423 1.00 59.19 180 SER A N 1
ATOM 1471 C CA . SER A 1 180 ? 13.018 2.162 -22.084 1.00 59.19 180 SER A CA 1
ATOM 1472 C C . SER A 1 180 ? 13.912 2.976 -21.146 1.00 59.19 180 SER A C 1
ATOM 1474 O O . SER A 1 180 ? 14.839 3.620 -21.613 1.00 59.19 180 SER A O 1
ATOM 1476 N N . ALA A 1 181 ? 13.679 2.912 -19.831 1.00 52.09 181 ALA A N 1
ATOM 1477 C CA . ALA A 1 181 ? 14.527 3.511 -18.803 1.00 52.09 181 ALA A CA 1
ATOM 1478 C C . ALA A 1 181 ? 15.663 2.574 -18.335 1.00 52.09 181 ALA A C 1
ATOM 1480 O O . ALA A 1 181 ? 16.241 2.808 -17.268 1.00 52.09 181 ALA A O 1
ATOM 1481 N N . LEU A 1 182 ? 15.913 1.470 -19.054 1.00 50.38 182 LEU A N 1
ATOM 1482 C CA . LEU A 1 182 ? 17.017 0.523 -18.833 1.00 50.38 182 LEU A CA 1
ATOM 1483 C C . LEU A 1 182 ? 18.065 0.555 -19.963 1.00 50.38 182 LEU A C 1
ATOM 1485 O O . LEU A 1 182 ? 19.022 -0.217 -19.890 1.00 50.38 182 LEU A O 1
ATOM 1489 N N . ILE A 1 183 ? 17.868 1.399 -20.984 1.00 39.75 183 ILE A N 1
ATOM 1490 C CA . ILE A 1 183 ? 18.776 1.600 -22.125 1.00 39.75 183 ILE A CA 1
ATOM 1491 C C . ILE A 1 183 ? 19.478 2.945 -21.967 1.00 39.75 183 ILE A C 1
ATOM 1493 O O . ILE A 1 183 ? 18.770 3.930 -21.658 1.00 39.75 183 ILE A O 1
#

Sequence (183 aa):
MVAAFKLTDEARFPCMAHRCNTTIETAWNPLDVKNTQFSTFNTAVKDIRKYVQQSGGIQENLEKTIKNTSVTRPWRSYFNVHDSLHTSYEQLLTILRHRNEQHRLYQIDPVLLGAIADLMRSFSLIFDSLEFANVPTFQNVVPSYYMMKNYVQPNKNDLFIIAELKVELLNSLEEKYAPSALI

pLDDT: mean 86.93, std 9.63, range [39.75, 95.94]

Radius of gyration: 18.4 Å; chains: 1; bounding box: 49×37×49 Å

Secondary structure (DSSP, 8-state):
----EESSSS-EE--HHHHHHHHHHHHHHHHHHH-HHHHHHHHHHHHHHHHHHHSTTSGGG-SSPPPPP-TT-HHHHHHHHHHHHHHTHHHHHHHHHHTT-GGGGTT--HHHHHHHHHHHHHHHHHHHHHH-SSS--GGGHHHHHHHHHHHTS--TTS-HHHHHHHHHHHHHHHHHT-GGGG-

Foldseek 3Di:
DQDWDDPDPPAIDHQLQVLLQVLLCQLLVVLLVVPVLSVLQVVLLVVVLVCCVVDPPNQVQFPAGQDAADPVHRLCRLQSNLVRCLRRVVVSCVVCVVVVNNVSCPSHDSVVSVLSNVLSVLCVVLCCLSVVPPDDRPVVLVVSLVSLLVSLCQDPPDDPSSVSSSVSSNVSCVVRRDVVVND